Protein AF-A0A7Y3V934-F1 (afdb_monomer)

pLDDT: mean 73.76, std 21.16, range [32.28, 96.88]

Solvent-accessible surface area (backbone atoms only — not comparable to full-atom values): 10116 Å² total; per-residue (Å²): 143,71,77,76,68,59,54,61,59,51,52,53,55,51,52,55,53,53,57,61,56,62,70,74,67,80,84,82,82,81,84,81,81,78,80,76,78,87,74,86,86,81,85,87,76,94,74,77,89,77,74,88,78,75,79,84,74,69,74,49,76,64,54,52,48,52,49,51,54,48,50,57,72,66,53,72,81,65,79,44,47,40,77,70,65,88,67,83,85,77,50,57,73,42,75,45,72,66,47,39,24,34,85,85,68,46,77,57,65,62,90,50,47,44,69,46,63,78,41,68,79,30,22,44,70,44,94,89,42,74,50,28,34,36,32,57,32,90,57,82,31,43,41,35,39,26,32,65,94,43,67,87,36,50,34,75,48,80,79

Radius of gyration: 30.05 Å; Cα contacts (8 Å, |Δi|>4): 176; chains: 1; bounding box: 69×27×84 Å

Organism: Clostridium cochlearium (NCBI:txid1494)

Nearest PDB structures (foldseek):
  7r5j-assembly1_10  TM=7.259E-01  e=4.683E-03  Homo sapiens
  1f02-assembly1_I  TM=6.547E-01  e=9.463E-03  Escherichia coli
  7x30-assembly1_P  TM=7.197E-01  e=7.806E-02  Staphylococcus phage S6
  1cwv-assembly1_A  TM=6.524E-01  e=4.029E-01  Yersinia pseudotuberculosis
  3bpo-assembly1_C  TM=4.427E-01  e=5.312E+00  Homo sapiens

Structure (mmCIF, N/CA/C/O backbone):
data_AF-A0A7Y3V934-F1
#
_entry.id   AF-A0A7Y3V934-F1
#
loop_
_atom_site.group_PDB
_atom_site.id
_atom_site.type_symbol
_atom_site.label_atom_id
_atom_site.label_alt_id
_atom_site.label_comp_id
_atom_site.label_asym_id
_atom_site.label_entity_id
_atom_site.label_seq_id
_atom_site.pdbx_PDB_ins_code
_atom_site.Cartn_x
_atom_site.Cartn_y
_atom_site.Cartn_z
_atom_site.occupancy
_atom_site.B_iso_or_equiv
_atom_site.auth_seq_id
_atom_site.auth_comp_id
_atom_site.auth_asym_id
_atom_site.auth_atom_id
_atom_site.pdbx_PDB_model_num
ATOM 1 N N . MET A 1 1 ? 47.230 18.141 23.929 1.00 48.88 1 MET A N 1
ATOM 2 C CA . MET A 1 1 ? 47.600 16.959 23.110 1.00 48.88 1 MET A CA 1
ATOM 3 C C . MET A 1 1 ? 46.469 16.551 22.138 1.00 48.88 1 MET A C 1
ATOM 5 O O . MET A 1 1 ? 46.168 15.375 22.013 1.00 48.88 1 MET A O 1
ATOM 9 N N . TYR A 1 2 ? 45.840 17.507 21.426 1.00 46.97 2 TYR A N 1
ATOM 10 C CA . TYR A 1 2 ? 44.584 17.269 20.673 1.00 46.97 2 TYR A CA 1
ATOM 11 C C . TYR A 1 2 ? 44.693 17.471 19.144 1.00 46.97 2 TYR A C 1
ATOM 13 O O . TYR A 1 2 ? 43.828 17.032 18.396 1.00 46.97 2 TYR A O 1
ATOM 21 N N . LYS A 1 3 ? 45.789 18.064 18.643 1.00 50.09 3 LYS A N 1
ATOM 22 C CA . LYS A 1 3 ? 45.981 18.310 17.197 1.00 50.09 3 LYS A CA 1
ATOM 23 C C . LYS A 1 3 ? 46.420 17.081 16.385 1.00 50.09 3 LYS A C 1
ATOM 25 O O . LYS A 1 3 ? 46.223 17.063 15.180 1.00 50.09 3 LYS A O 1
ATOM 30 N N . LYS A 1 4 ? 46.977 16.032 17.009 1.00 52.72 4 LYS A N 1
ATOM 31 C CA . LYS A 1 4 ? 47.504 14.851 16.284 1.00 52.72 4 LYS A CA 1
ATOM 32 C C . LYS A 1 4 ? 46.445 13.803 15.898 1.00 52.72 4 LYS A C 1
ATOM 34 O O . LYS A 1 4 ? 46.732 12.957 15.058 1.00 52.72 4 LYS A O 1
ATOM 39 N N . ARG A 1 5 ? 45.241 13.825 16.491 1.00 53.47 5 ARG A N 1
ATOM 40 C CA . ARG A 1 5 ? 44.223 12.769 16.285 1.00 53.47 5 ARG A CA 1
ATOM 41 C C . ARG A 1 5 ? 43.334 13.008 15.054 1.00 53.47 5 ARG A C 1
ATOM 43 O O . ARG A 1 5 ? 42.897 12.044 14.443 1.00 53.47 5 ARG A O 1
ATOM 50 N N . GLN A 1 6 ? 43.153 14.269 14.657 1.00 54.41 6 GLN A N 1
ATOM 51 C CA . GLN A 1 6 ? 42.334 14.687 13.505 1.00 54.41 6 GLN A CA 1
ATOM 52 C C . GLN A 1 6 ? 43.013 14.404 12.148 1.00 54.41 6 GLN A C 1
ATOM 54 O O . GLN A 1 6 ? 42.342 14.078 11.174 1.00 54.41 6 GLN A O 1
ATOM 59 N N . TYR A 1 7 ? 44.351 14.444 12.085 1.00 56.28 7 TYR A N 1
ATOM 60 C CA . TYR A 1 7 ? 45.089 14.197 10.837 1.00 56.28 7 TYR A CA 1
ATOM 61 C C . TYR A 1 7 ? 44.967 12.759 10.326 1.00 56.28 7 TYR A C 1
ATOM 63 O O . TYR A 1 7 ? 44.970 12.550 9.120 1.00 56.28 7 TYR A O 1
ATOM 71 N N . LYS A 1 8 ? 44.832 11.762 11.213 1.00 57.06 8 LYS A N 1
ATOM 72 C CA . LYS A 1 8 ? 44.750 10.352 10.791 1.00 57.06 8 LYS A CA 1
ATOM 73 C C . LYS A 1 8 ? 43.481 10.064 9.987 1.00 57.06 8 LYS A C 1
ATOM 75 O O . LYS A 1 8 ? 43.553 9.371 8.978 1.00 57.06 8 LYS A O 1
ATOM 80 N N . ASN A 1 9 ? 42.355 10.646 10.394 1.00 58.41 9 ASN A N 1
ATOM 81 C CA . ASN A 1 9 ? 41.097 10.489 9.666 1.00 58.41 9 ASN A CA 1
ATOM 82 C C . ASN A 1 9 ? 41.101 11.309 8.371 1.00 58.41 9 ASN A C 1
ATOM 84 O O . ASN A 1 9 ? 40.639 10.817 7.349 1.00 58.41 9 ASN A O 1
ATOM 88 N N . PHE A 1 10 ? 41.696 12.507 8.384 1.00 64.69 10 PHE A N 1
ATOM 89 C CA . PHE A 1 10 ? 41.803 13.338 7.182 1.00 64.69 10 PHE A CA 1
ATOM 90 C C . PHE A 1 10 ? 42.696 12.705 6.104 1.00 64.69 10 PHE A C 1
ATOM 92 O O . PHE A 1 10 ? 42.350 12.720 4.929 1.00 64.69 10 PHE A O 1
ATOM 99 N N . ILE A 1 11 ? 43.809 12.081 6.503 1.00 69.25 11 ILE A N 1
ATOM 100 C CA . ILE A 1 11 ? 44.694 11.339 5.592 1.00 69.25 11 ILE A CA 1
ATOM 101 C C . ILE A 1 11 ? 43.959 10.154 4.962 1.00 69.25 11 ILE A C 1
ATOM 103 O O . ILE A 1 11 ? 44.096 9.927 3.766 1.00 69.25 11 ILE A O 1
ATOM 107 N N . CYS A 1 12 ? 43.150 9.428 5.737 1.00 67.00 12 CYS A N 1
ATOM 108 C CA . CYS A 1 12 ? 42.373 8.303 5.219 1.00 67.00 12 CYS A CA 1
ATOM 109 C C . CYS A 1 12 ? 41.375 8.756 4.140 1.00 67.00 12 CYS A C 1
ATOM 111 O O . CYS A 1 12 ? 41.333 8.186 3.054 1.00 67.00 12 CYS A O 1
ATOM 113 N N . VAL A 1 13 ? 40.641 9.842 4.402 1.00 74.12 13 VAL A N 1
ATOM 114 C CA . VAL A 1 13 ? 39.692 10.417 3.435 1.00 74.12 13 VAL A CA 1
ATOM 115 C C . VAL A 1 13 ? 40.415 10.926 2.180 1.00 74.12 13 VAL A C 1
ATOM 117 O O . VAL A 1 13 ? 39.956 10.674 1.070 1.00 74.12 13 VAL A O 1
ATOM 120 N N . LEU A 1 14 ? 41.579 11.568 2.329 1.00 74.88 14 LEU A N 1
ATOM 121 C CA . LEU A 1 14 ? 42.383 12.053 1.201 1.00 74.88 14 LEU A CA 1
ATOM 122 C C . LEU A 1 14 ? 42.888 10.908 0.300 1.00 74.88 14 LEU A C 1
ATOM 124 O O . LEU A 1 14 ? 42.874 11.040 -0.920 1.00 74.88 14 LEU A O 1
ATOM 128 N N . VAL A 1 15 ? 43.301 9.774 0.880 1.00 72.31 15 VAL A N 1
ATOM 129 C CA . VAL A 1 15 ? 43.767 8.597 0.119 1.00 72.31 15 VAL A CA 1
ATOM 130 C C . VAL A 1 15 ? 42.634 7.975 -0.699 1.00 72.31 15 VAL A C 1
ATOM 132 O O . VAL A 1 15 ? 42.847 7.621 -1.857 1.00 72.31 15 VAL A O 1
ATOM 135 N N . VAL A 1 16 ? 41.423 7.890 -0.139 1.00 72.19 16 VAL A N 1
ATOM 136 C CA . VAL A 1 16 ? 40.249 7.369 -0.862 1.00 72.19 16 VAL A CA 1
ATOM 137 C C . VAL A 1 16 ? 39.883 8.274 -2.044 1.00 72.19 16 VAL A C 1
ATOM 139 O O . VAL A 1 16 ? 39.607 7.778 -3.134 1.00 72.19 16 VAL A O 1
ATOM 142 N N . VAL A 1 17 ? 39.953 9.598 -1.869 1.00 71.69 17 VAL A N 1
ATOM 143 C CA . VAL A 1 17 ? 39.699 10.562 -2.954 1.00 71.69 17 VAL A CA 1
ATOM 144 C C . VAL A 1 17 ? 40.764 10.470 -4.053 1.00 71.69 17 VAL A C 1
A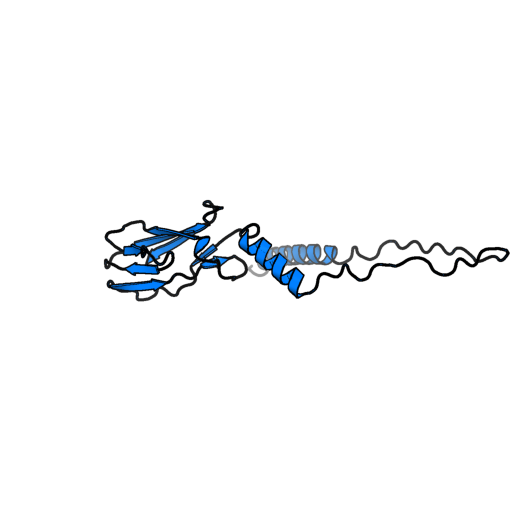TOM 146 O O . VAL A 1 17 ? 40.421 10.484 -5.233 1.00 71.69 17 VAL A O 1
ATOM 149 N N . LEU A 1 18 ? 42.044 10.315 -3.697 1.00 68.06 18 LEU A N 1
ATOM 150 C CA . LEU A 1 18 ? 43.117 10.134 -4.682 1.00 68.06 18 LEU A CA 1
ATOM 151 C C . LEU A 1 18 ? 42.962 8.830 -5.481 1.00 68.06 18 LEU A C 1
ATOM 153 O O . LEU A 1 18 ? 43.176 8.847 -6.690 1.00 68.06 18 LEU A O 1
ATOM 157 N N . MET A 1 19 ? 42.531 7.727 -4.853 1.00 67.06 19 MET A N 1
ATOM 158 C CA . MET A 1 19 ? 42.248 6.480 -5.580 1.00 67.06 19 MET A CA 1
ATOM 159 C C . MET A 1 19 ? 41.112 6.638 -6.600 1.00 67.06 19 MET A C 1
ATOM 161 O O . MET A 1 19 ? 41.216 6.127 -7.713 1.00 67.06 19 MET A O 1
ATOM 165 N N . LEU A 1 20 ? 40.055 7.382 -6.264 1.00 59.81 20 LEU A N 1
ATOM 166 C CA . LEU A 1 20 ? 38.943 7.638 -7.188 1.00 59.81 20 LEU A CA 1
ATOM 167 C C . LEU A 1 20 ? 39.360 8.505 -8.386 1.00 59.81 20 LEU A C 1
ATOM 169 O O . LEU A 1 20 ? 38.866 8.293 -9.490 1.00 59.81 20 LEU A O 1
ATOM 173 N N . LEU A 1 21 ? 40.306 9.433 -8.201 1.00 60.28 21 LEU A N 1
ATOM 174 C CA . LEU A 1 21 ? 40.816 10.278 -9.287 1.00 60.28 21 LEU A CA 1
ATOM 175 C C . LEU A 1 21 ? 41.759 9.526 -10.242 1.00 60.28 21 LEU A C 1
ATOM 177 O O . LEU A 1 21 ? 41.788 9.846 -11.426 1.00 60.28 21 LEU A O 1
ATOM 181 N N . THR A 1 22 ? 42.467 8.484 -9.786 1.00 58.47 22 THR A N 1
ATOM 182 C CA . THR A 1 22 ? 43.313 7.657 -10.677 1.00 58.47 22 THR A CA 1
ATOM 183 C C . THR A 1 22 ? 42.533 6.757 -11.639 1.00 58.47 22 THR A C 1
ATOM 185 O O . THR A 1 22 ? 43.100 6.273 -12.613 1.00 58.47 22 THR A O 1
ATOM 188 N N . ILE A 1 23 ? 41.230 6.554 -11.415 1.00 57.72 23 ILE A N 1
ATOM 189 C CA . ILE A 1 23 ? 40.362 5.792 -12.331 1.00 57.72 23 ILE A CA 1
ATOM 190 C C . ILE A 1 23 ? 39.954 6.654 -13.546 1.00 57.72 23 ILE A C 1
ATOM 192 O O . ILE A 1 23 ? 39.540 6.122 -14.573 1.00 57.72 23 ILE A O 1
ATOM 196 N N . GLY A 1 24 ? 40.131 7.979 -13.471 1.00 52.72 24 GLY A N 1
ATOM 197 C CA . GLY A 1 24 ? 39.789 8.921 -14.540 1.00 52.72 24 GLY A CA 1
ATOM 198 C C . GLY A 1 24 ? 40.835 9.094 -15.647 1.00 52.72 24 GLY A C 1
ATOM 199 O O . GLY A 1 24 ? 40.535 9.777 -16.618 1.00 52.72 24 GLY A O 1
ATOM 200 N N . ASP A 1 25 ? 42.023 8.486 -15.535 1.00 48.69 25 ASP A N 1
ATOM 201 C CA . ASP A 1 25 ? 43.154 8.749 -16.447 1.00 48.69 25 ASP A CA 1
ATOM 202 C C . ASP A 1 25 ? 43.761 7.480 -17.081 1.00 48.69 25 ASP A C 1
ATOM 204 O O . ASP A 1 25 ? 44.927 7.445 -17.468 1.00 48.69 25 ASP A O 1
ATOM 208 N N . VAL A 1 26 ? 42.958 6.422 -17.251 1.00 51.72 26 VAL A N 1
ATOM 209 C CA . VAL A 1 26 ? 43.329 5.243 -18.072 1.00 51.72 26 VAL A CA 1
ATOM 210 C C . VAL A 1 26 ? 42.724 5.316 -19.483 1.00 51.72 26 VAL A C 1
ATOM 212 O O . VAL A 1 26 ? 42.412 4.302 -20.098 1.00 51.72 26 VAL A O 1
ATOM 215 N N . GLY A 1 27 ? 42.529 6.535 -19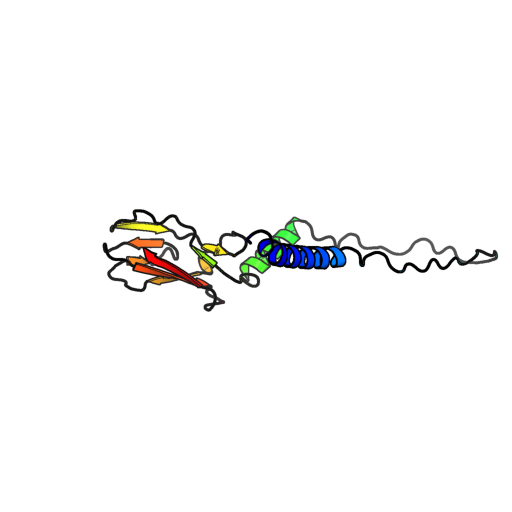.995 1.00 46.38 27 GLY A N 1
ATOM 216 C CA . GLY A 1 27 ? 42.025 6.800 -21.346 1.00 46.38 27 GLY A CA 1
ATOM 217 C C . GLY A 1 27 ? 43.097 7.153 -22.382 1.00 46.38 27 GLY A C 1
ATOM 218 O O . GLY A 1 27 ? 42.749 7.402 -23.533 1.00 46.38 27 GLY A O 1
ATOM 219 N N . ILE A 1 28 ? 44.385 7.214 -22.013 1.00 51.69 28 ILE A N 1
ATOM 220 C CA . ILE A 1 28 ? 45.461 7.642 -22.926 1.00 51.69 28 ILE A CA 1
ATOM 221 C C . ILE A 1 28 ? 46.720 6.777 -22.745 1.00 51.69 28 ILE A C 1
ATOM 223 O O . ILE A 1 28 ? 47.727 7.221 -22.213 1.00 51.69 28 ILE A O 1
ATOM 227 N N . LEU A 1 29 ? 46.664 5.524 -23.186 1.00 45.34 29 LEU A N 1
ATOM 228 C CA . LEU A 1 29 ? 47.808 4.655 -23.512 1.00 45.34 29 LEU A CA 1
ATOM 229 C C . LEU A 1 29 ? 47.165 3.455 -24.236 1.00 45.34 29 LEU A C 1
ATOM 231 O O . LEU A 1 29 ? 46.317 2.803 -23.650 1.00 45.34 29 LEU A O 1
ATOM 235 N N . GLU A 1 30 ? 47.360 3.113 -25.502 1.00 43.84 30 GLU A N 1
ATOM 236 C CA . GLU A 1 30 ? 48.411 3.344 -26.477 1.00 43.84 30 GLU A CA 1
ATOM 237 C C . GLU A 1 30 ? 47.735 3.510 -27.853 1.00 43.84 30 GLU A C 1
ATOM 239 O O . GLU A 1 30 ? 47.080 2.592 -28.343 1.00 43.84 30 GLU A O 1
ATOM 244 N N . MET A 1 31 ? 47.919 4.640 -28.536 1.00 44.62 31 MET A N 1
ATOM 245 C CA . MET A 1 31 ? 47.874 4.628 -30.000 1.00 44.62 31 MET A CA 1
ATOM 246 C C . MET A 1 31 ? 49.319 4.596 -30.465 1.00 44.62 31 MET A C 1
ATOM 248 O O . MET A 1 31 ? 49.974 5.632 -30.577 1.00 44.62 31 MET A O 1
ATOM 252 N N . GLY A 1 32 ? 49.829 3.383 -30.685 1.00 44.31 32 GLY A N 1
ATOM 253 C CA . GLY A 1 32 ? 51.054 3.178 -31.439 1.00 44.31 32 GLY A CA 1
ATOM 254 C C . GLY A 1 32 ? 50.895 3.858 -32.793 1.00 44.31 32 GLY A C 1
ATOM 255 O O . GLY A 1 32 ? 50.172 3.383 -33.666 1.00 44.31 32 GLY A O 1
ATOM 256 N N . THR A 1 33 ? 51.536 5.009 -32.954 1.00 45.78 33 THR A N 1
ATOM 257 C CA . THR A 1 33 ? 51.646 5.707 -34.227 1.00 45.78 33 THR A CA 1
ATOM 258 C C . THR A 1 33 ? 52.534 4.874 -35.140 1.00 45.78 33 THR A C 1
ATOM 260 O O . THR A 1 33 ? 53.757 5.006 -35.163 1.00 45.78 33 THR A O 1
ATOM 263 N N . VAL A 1 34 ? 51.919 3.976 -35.910 1.00 41.62 34 VAL A N 1
ATOM 264 C CA . VAL A 1 34 ? 52.613 3.278 -36.990 1.00 41.62 34 VAL A CA 1
ATOM 265 C C . VAL A 1 34 ? 52.728 4.255 -38.159 1.00 41.62 34 VAL A C 1
ATOM 267 O O . VAL A 1 34 ? 51.841 4.369 -39.002 1.00 41.62 34 VAL A O 1
ATOM 270 N N . PHE A 1 35 ? 53.826 5.009 -38.190 1.00 49.16 35 PHE A N 1
ATOM 271 C CA . PHE A 1 35 ? 54.239 5.771 -39.364 1.00 49.16 35 PHE A CA 1
ATOM 272 C C . PHE A 1 35 ? 54.637 4.795 -40.479 1.00 49.16 35 PHE A C 1
ATOM 274 O O . PHE A 1 35 ? 55.806 4.442 -40.638 1.00 49.16 35 PHE A O 1
ATOM 281 N N . ALA A 1 36 ? 53.666 4.360 -41.281 1.00 39.44 36 ALA A N 1
ATOM 282 C CA . ALA A 1 36 ? 53.952 3.737 -42.564 1.00 39.44 36 ALA A CA 1
ATOM 283 C C . ALA A 1 36 ? 54.304 4.839 -43.573 1.00 39.44 36 ALA A C 1
ATOM 285 O O . ALA A 1 36 ? 53.451 5.512 -44.149 1.00 39.44 36 ALA A O 1
ATOM 286 N N . LYS A 1 37 ? 55.613 5.040 -43.736 1.00 36.78 37 LYS A N 1
ATOM 287 C CA . LYS A 1 37 ? 56.262 5.820 -44.791 1.00 36.78 37 LYS A CA 1
ATOM 288 C C . LYS A 1 37 ? 55.634 5.495 -46.152 1.00 36.78 37 LYS A C 1
ATOM 290 O O . LYS A 1 37 ? 55.757 4.374 -46.639 1.00 36.78 37 LYS A O 1
ATOM 295 N N . THR A 1 38 ? 54.982 6.478 -46.768 1.00 45.66 38 THR A N 1
ATOM 296 C CA . THR A 1 38 ? 54.416 6.345 -48.111 1.00 45.66 38 THR A CA 1
ATOM 297 C C . THR A 1 38 ? 55.549 6.237 -49.134 1.00 45.66 38 THR A C 1
ATOM 299 O O . THR A 1 38 ? 56.392 7.124 -49.260 1.00 45.66 38 THR A O 1
ATOM 302 N N . ASN A 1 39 ? 55.592 5.128 -49.870 1.00 34.94 39 ASN A N 1
ATOM 303 C CA . ASN A 1 39 ? 56.406 4.990 -51.072 1.00 34.94 39 ASN A CA 1
ATOM 304 C C . ASN A 1 39 ? 55.536 4.402 -52.190 1.00 34.94 39 ASN A C 1
ATOM 306 O O . ASN A 1 39 ? 55.257 3.213 -52.220 1.00 34.94 39 ASN A O 1
ATOM 310 N N . LYS A 1 40 ? 55.073 5.330 -53.033 1.00 40.47 40 LYS A N 1
ATOM 311 C CA . LYS A 1 40 ? 54.722 5.272 -54.462 1.00 40.47 40 LYS A CA 1
ATOM 312 C C . LYS A 1 40 ? 54.604 3.914 -55.194 1.00 40.47 40 LYS A C 1
ATOM 314 O O . LYS A 1 40 ? 55.545 3.126 -55.163 1.00 40.47 40 LYS A O 1
ATOM 319 N N . LYS A 1 41 ? 53.599 3.915 -56.099 1.00 32.28 41 LYS A N 1
ATOM 320 C CA . LYS A 1 41 ? 53.365 3.114 -57.333 1.00 32.28 41 LYS A CA 1
ATOM 321 C C . LYS A 1 41 ? 52.710 1.749 -57.134 1.00 32.28 41 LYS A C 1
ATOM 323 O O . LYS A 1 41 ? 53.134 1.009 -56.265 1.00 32.28 41 LYS A O 1
ATOM 328 N N . ASP A 1 42 ? 51.757 1.309 -57.942 1.00 36.06 42 ASP A N 1
ATOM 329 C CA . ASP A 1 42 ? 50.937 1.889 -59.016 1.00 36.06 42 ASP A CA 1
ATOM 330 C C . ASP A 1 42 ? 49.750 0.919 -59.193 1.00 36.06 42 ASP A C 1
ATOM 332 O O . ASP A 1 42 ? 49.844 -0.238 -58.780 1.00 36.06 42 ASP A O 1
ATOM 336 N N . ASP A 1 43 ? 48.703 1.400 -59.852 1.00 39.09 43 ASP A N 1
ATOM 337 C CA . ASP A 1 43 ? 47.654 0.641 -60.542 1.00 39.09 43 ASP A CA 1
ATOM 338 C C . ASP A 1 43 ? 46.496 -0.042 -59.775 1.00 39.09 43 ASP A C 1
ATOM 340 O O . ASP A 1 43 ? 46.621 -1.096 -59.153 1.00 39.09 43 ASP A O 1
ATOM 344 N N . THR A 1 44 ? 45.296 0.462 -60.123 1.00 37.34 44 THR A N 1
ATOM 345 C CA . THR A 1 44 ? 43.954 -0.176 -60.116 1.00 37.34 44 THR A CA 1
ATOM 346 C C . THR A 1 44 ? 43.305 -0.353 -58.728 1.00 37.34 44 THR A C 1
ATOM 348 O O . THR A 1 44 ? 43.903 -0.911 -57.824 1.00 37.34 44 THR A O 1
ATOM 351 N N . ILE A 1 45 ? 42.067 0.062 -58.420 1.00 34.00 45 ILE A N 1
ATOM 352 C CA . ILE A 1 45 ? 40.792 0.137 -59.155 1.00 34.00 45 ILE A CA 1
ATOM 353 C C . ILE A 1 45 ? 39.954 1.262 -58.498 1.00 34.00 45 ILE A C 1
ATOM 355 O O . ILE A 1 45 ? 39.801 1.258 -57.276 1.00 34.00 45 ILE A O 1
ATOM 359 N N . GLU A 1 46 ? 39.371 2.193 -59.265 1.00 42.34 46 GLU A N 1
ATOM 360 C CA . GLU A 1 46 ? 38.294 3.063 -58.757 1.00 42.34 46 GLU A CA 1
ATOM 361 C C . GLU A 1 46 ? 37.043 2.210 -58.499 1.00 42.34 46 GLU A C 1
ATOM 363 O O . GLU A 1 46 ? 36.273 1.902 -59.408 1.00 42.34 46 GLU A O 1
ATOM 368 N N . VAL A 1 47 ? 36.845 1.803 -57.244 1.00 35.56 47 VAL A N 1
ATOM 369 C CA . VAL A 1 47 ? 35.548 1.320 -56.768 1.00 35.56 47 VAL A CA 1
ATOM 370 C C . VAL A 1 47 ? 34.764 2.545 -56.328 1.00 35.56 47 VAL A C 1
ATOM 372 O O . VAL A 1 47 ? 34.976 3.098 -55.251 1.00 35.56 47 VAL A O 1
A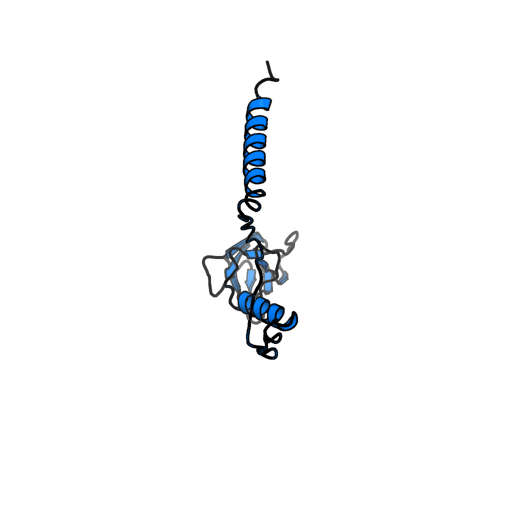TOM 375 N N . ASN A 1 48 ? 33.890 2.981 -57.229 1.00 40.75 48 ASN A N 1
ATOM 376 C CA . ASN A 1 48 ? 32.831 3.942 -56.975 1.00 40.75 48 ASN A CA 1
ATOM 377 C C . ASN A 1 48 ? 32.112 3.552 -55.672 1.00 40.75 48 ASN A C 1
ATOM 379 O O . ASN A 1 48 ? 31.713 2.399 -55.517 1.00 40.75 48 ASN A O 1
ATOM 383 N N . SER A 1 49 ? 32.021 4.492 -54.734 1.00 40.28 49 SER A N 1
ATOM 384 C CA . SER A 1 49 ? 31.577 4.303 -53.353 1.00 40.28 49 SER A CA 1
ATOM 385 C C . SER A 1 49 ? 30.271 3.505 -53.213 1.00 40.28 49 SER A C 1
ATOM 387 O O . SER A 1 49 ? 29.182 4.068 -53.165 1.00 40.28 49 SER A O 1
ATOM 389 N N . GLU A 1 50 ? 30.377 2.191 -53.045 1.00 42.59 50 GLU A N 1
ATOM 390 C CA . GLU A 1 50 ? 29.466 1.425 -52.197 1.00 42.59 50 GLU A CA 1
ATOM 391 C C . GLU A 1 50 ? 30.085 1.452 -50.788 1.00 42.59 50 GLU A C 1
ATOM 393 O O . GLU A 1 50 ? 31.276 1.221 -50.620 1.00 42.59 50 GLU A O 1
ATOM 398 N N . LYS A 1 51 ? 29.365 1.721 -49.701 1.00 37.97 51 LYS A N 1
ATOM 399 C CA . LYS A 1 51 ? 28.169 0.986 -49.313 1.00 37.97 51 LYS A CA 1
ATOM 400 C C . LYS A 1 51 ? 27.517 1.709 -48.132 1.00 37.97 51 LYS A C 1
ATOM 402 O O . LYS A 1 51 ? 28.154 1.903 -47.102 1.00 37.97 51 LYS A O 1
ATOM 407 N N . ASN A 1 52 ? 26.253 2.082 -48.318 1.00 42.72 52 ASN A N 1
ATOM 408 C CA . ASN A 1 52 ? 25.256 2.458 -47.313 1.00 42.72 52 ASN A CA 1
ATOM 409 C C . ASN A 1 52 ? 25.622 2.094 -45.858 1.00 42.72 52 ASN A C 1
ATOM 411 O O . ASN A 1 52 ? 25.360 0.976 -45.409 1.00 42.72 52 ASN A O 1
ATOM 415 N N . LEU A 1 53 ? 26.137 3.061 -45.097 1.00 39.97 53 LEU A N 1
ATOM 416 C CA . LEU A 1 53 ? 25.919 3.074 -43.655 1.00 39.97 53 LEU A CA 1
ATOM 417 C C . LEU A 1 53 ? 24.491 3.578 -43.453 1.00 39.97 53 LEU A C 1
ATOM 419 O O . LEU A 1 53 ? 24.189 4.748 -43.646 1.00 39.97 53 LEU A O 1
ATOM 423 N N . ASN A 1 54 ? 23.598 2.636 -43.175 1.00 46.91 54 ASN A N 1
ATOM 424 C CA . ASN A 1 54 ? 22.207 2.877 -42.837 1.00 46.91 54 ASN A CA 1
ATOM 425 C C . ASN A 1 54 ? 22.118 3.770 -41.581 1.00 46.91 54 ASN A C 1
ATOM 427 O O . ASN A 1 54 ? 22.203 3.272 -40.460 1.00 46.91 54 ASN A O 1
ATOM 431 N N . GLU A 1 55 ? 21.916 5.073 -41.776 1.00 46.00 55 GLU A N 1
ATOM 432 C CA . GLU A 1 55 ? 21.648 6.066 -40.724 1.00 46.00 55 GLU A CA 1
ATOM 433 C C . GLU A 1 55 ? 20.268 5.887 -40.046 1.00 46.00 55 GLU A C 1
ATOM 435 O O . GLU A 1 55 ? 19.913 6.649 -39.152 1.00 46.00 55 GLU A O 1
ATOM 440 N N . ASN A 1 56 ? 19.488 4.854 -40.395 1.00 48.72 56 ASN A N 1
ATOM 441 C CA . ASN A 1 56 ? 18.117 4.656 -39.900 1.00 48.72 56 ASN A CA 1
ATOM 442 C C . ASN A 1 56 ? 18.014 3.829 -38.603 1.00 48.72 56 ASN A C 1
ATOM 444 O O . ASN A 1 56 ? 16.929 3.363 -38.272 1.00 48.72 56 ASN A O 1
ATOM 448 N N . ASN A 1 57 ? 19.112 3.619 -37.871 1.00 51.41 57 ASN A N 1
ATOM 449 C CA . ASN A 1 57 ? 19.108 2.894 -36.587 1.00 51.41 57 ASN A CA 1
ATOM 450 C C . ASN A 1 57 ? 19.353 3.802 -35.371 1.00 51.41 57 ASN A C 1
ATOM 452 O O . ASN A 1 57 ? 19.692 3.325 -34.287 1.00 51.41 57 ASN A O 1
ATOM 456 N N . ILE A 1 58 ? 19.186 5.114 -35.529 1.00 57.31 58 ILE A N 1
ATOM 457 C CA . ILE A 1 58 ? 19.119 6.024 -34.388 1.00 57.31 58 ILE A CA 1
ATOM 458 C C . ILE A 1 58 ? 17.673 5.988 -33.900 1.00 57.31 58 ILE A C 1
ATOM 460 O O . ILE A 1 58 ? 16.809 6.636 -34.488 1.00 57.31 58 ILE A O 1
ATOM 464 N N . LEU A 1 59 ? 17.415 5.198 -32.852 1.00 58.09 59 LEU A N 1
ATOM 465 C CA . LEU A 1 59 ? 16.140 5.230 -32.135 1.00 58.09 59 LEU A CA 1
ATOM 466 C C . LEU A 1 59 ? 15.787 6.691 -31.846 1.00 58.09 59 LEU A C 1
ATOM 468 O O . LEU A 1 59 ? 16.576 7.433 -31.253 1.00 58.09 59 LEU A O 1
ATOM 472 N N . SER A 1 60 ? 14.601 7.106 -32.275 1.00 66.38 60 SER A N 1
ATOM 473 C CA . SER A 1 60 ? 14.077 8.425 -31.961 1.00 66.38 60 SER A CA 1
ATOM 474 C C . SER A 1 60 ? 14.040 8.600 -30.443 1.00 66.38 60 SER A C 1
ATOM 476 O O . SER A 1 60 ? 13.752 7.660 -29.701 1.00 66.38 60 SER A O 1
ATOM 478 N N . LEU A 1 61 ? 14.258 9.822 -29.950 1.00 67.75 61 LEU A N 1
ATOM 479 C CA . LEU A 1 61 ? 14.113 10.146 -28.522 1.00 67.75 61 LEU A CA 1
ATOM 480 C C . LEU A 1 61 ? 12.764 9.684 -27.948 1.00 67.75 61 LEU A C 1
ATOM 482 O O . LEU A 1 61 ? 12.666 9.373 -26.762 1.00 67.75 61 LEU A O 1
ATOM 486 N N . LYS A 1 62 ? 11.729 9.623 -28.793 1.00 65.69 62 LYS A N 1
ATOM 487 C CA . LYS A 1 62 ? 10.418 9.090 -28.430 1.00 65.69 62 LYS A CA 1
ATOM 488 C C . LYS A 1 62 ? 10.447 7.574 -28.215 1.00 65.69 62 LYS A C 1
ATOM 490 O O . LYS A 1 62 ? 9.912 7.107 -27.223 1.00 65.69 62 LYS A O 1
ATOM 495 N N . GLU A 1 63 ? 11.125 6.829 -29.081 1.00 68.06 63 GLU A N 1
ATOM 496 C CA . GLU A 1 63 ? 11.261 5.372 -28.969 1.00 68.06 63 GLU A CA 1
ATOM 497 C C . GLU A 1 63 ? 12.140 4.982 -27.776 1.00 68.06 63 GLU A C 1
ATOM 499 O O . GLU A 1 63 ? 11.818 4.042 -27.059 1.00 68.06 63 GLU A O 1
ATOM 504 N N . ILE A 1 64 ? 13.200 5.749 -27.492 1.00 71.19 64 ILE A N 1
ATOM 505 C CA . ILE A 1 64 ? 14.004 5.578 -26.270 1.00 71.19 64 ILE A CA 1
ATOM 506 C C . ILE A 1 64 ? 13.139 5.820 -25.028 1.00 71.19 64 ILE A C 1
ATOM 508 O O . ILE A 1 64 ? 13.196 5.041 -24.079 1.00 71.19 64 ILE A O 1
ATOM 512 N N . ARG A 1 65 ? 12.307 6.870 -25.034 1.00 67.44 65 ARG A N 1
ATOM 513 C CA . ARG A 1 65 ? 11.374 7.153 -23.937 1.00 67.44 65 ARG A CA 1
ATOM 514 C C . ARG A 1 65 ? 10.354 6.032 -23.758 1.00 67.44 65 ARG A C 1
ATOM 516 O O . ARG A 1 65 ? 10.109 5.628 -22.629 1.00 67.44 65 ARG A O 1
ATOM 523 N N . ASP A 1 66 ? 9.805 5.504 -24.844 1.00 69.06 66 ASP A N 1
ATOM 524 C CA . ASP A 1 66 ? 8.843 4.403 -24.791 1.00 69.06 66 ASP A CA 1
ATOM 525 C C . ASP A 1 66 ? 9.497 3.103 -24.287 1.00 69.06 66 ASP A C 1
ATOM 527 O O . ASP A 1 66 ? 8.887 2.380 -23.503 1.00 69.06 66 ASP A O 1
ATOM 531 N N . ILE A 1 67 ? 10.760 2.834 -24.643 1.00 70.12 67 ILE A N 1
ATOM 532 C CA . ILE A 1 67 ? 11.537 1.705 -24.102 1.00 70.12 67 ILE A CA 1
ATOM 533 C C . ILE A 1 67 ? 11.824 1.894 -22.607 1.00 70.12 67 ILE A C 1
ATOM 535 O O . ILE A 1 67 ? 11.653 0.948 -21.842 1.00 70.12 67 ILE A O 1
ATOM 539 N N . ILE A 1 68 ? 12.216 3.096 -22.172 1.00 63.84 68 ILE A N 1
ATOM 540 C CA . ILE A 1 68 ? 12.431 3.407 -20.749 1.00 63.84 68 ILE A CA 1
ATOM 541 C C . ILE A 1 68 ? 11.129 3.207 -19.969 1.00 63.84 68 ILE A C 1
ATOM 543 O O . ILE A 1 68 ? 11.122 2.465 -18.991 1.00 63.84 68 ILE A O 1
ATOM 547 N N . ASN A 1 69 ? 10.020 3.768 -20.453 1.00 61.25 69 ASN A N 1
ATOM 548 C CA . ASN A 1 69 ? 8.702 3.600 -19.843 1.00 61.25 69 ASN A CA 1
ATOM 549 C C . ASN A 1 69 ? 8.287 2.124 -19.791 1.00 61.25 69 ASN A C 1
ATOM 551 O O . ASN A 1 69 ? 7.691 1.685 -18.811 1.00 61.25 69 ASN A O 1
ATOM 555 N N . LYS A 1 70 ? 8.627 1.334 -20.817 1.00 63.16 70 LYS A N 1
ATOM 556 C CA . LYS A 1 70 ? 8.343 -0.103 -20.854 1.00 63.16 70 LYS A CA 1
ATOM 557 C C . LYS A 1 70 ? 9.184 -0.887 -19.839 1.00 63.16 70 LYS A C 1
ATOM 559 O O . LYS A 1 70 ? 8.623 -1.663 -19.073 1.00 63.16 70 LYS A O 1
ATOM 564 N N . ILE A 1 71 ? 10.490 -0.634 -19.757 1.00 61.75 71 ILE A N 1
ATOM 565 C CA . ILE A 1 71 ? 11.388 -1.254 -18.761 1.00 61.75 71 ILE A CA 1
ATOM 566 C C . ILE A 1 71 ? 10.966 -0.881 -17.329 1.00 61.75 71 ILE A C 1
ATOM 568 O O . ILE A 1 71 ? 11.043 -1.705 -16.417 1.00 61.75 71 ILE A O 1
ATOM 572 N N . GLN A 1 72 ? 10.487 0.348 -17.134 1.00 52.88 72 GLN A N 1
ATOM 573 C CA . GLN A 1 72 ? 9.942 0.823 -15.862 1.00 52.88 72 GLN A CA 1
ATOM 574 C C . GLN A 1 72 ? 8.584 0.190 -15.542 1.00 52.88 72 GLN A C 1
ATOM 576 O O . GLN A 1 72 ? 8.356 -0.201 -14.401 1.00 52.88 72 GLN A O 1
ATOM 581 N N . SER A 1 73 ? 7.714 0.005 -16.543 1.00 54.66 73 SER A N 1
ATOM 582 C CA . SER A 1 73 ? 6.438 -0.703 -16.370 1.00 54.66 73 SER A CA 1
ATOM 583 C C . SER A 1 73 ? 6.627 -2.174 -15.991 1.00 54.66 73 SER A C 1
ATOM 585 O O . SER A 1 73 ? 5.835 -2.709 -15.224 1.00 54.66 73 SER A O 1
ATOM 587 N N . GLU A 1 74 ? 7.715 -2.799 -16.454 1.00 55.88 74 GLU A N 1
ATOM 588 C CA . GLU A 1 74 ? 8.097 -4.172 -16.101 1.00 55.88 74 GLU A CA 1
ATOM 589 C C . GLU A 1 74 ? 8.791 -4.267 -14.724 1.00 55.88 74 GLU A C 1
ATOM 591 O O . GLU A 1 74 ? 9.205 -5.350 -14.308 1.00 55.88 74 GLU A O 1
ATOM 596 N N . ASN A 1 75 ? 8.912 -3.153 -13.986 1.00 59.66 75 ASN A N 1
ATOM 597 C CA . ASN A 1 75 ? 9.410 -3.110 -12.607 1.00 59.66 75 ASN A CA 1
ATOM 598 C C . ASN A 1 75 ? 10.851 -3.655 -12.446 1.00 59.66 75 ASN A C 1
ATOM 600 O O . ASN A 1 75 ? 11.288 -4.009 -11.347 1.00 59.66 75 ASN A O 1
ATOM 604 N N . ILE A 1 76 ? 11.611 -3.762 -13.548 1.00 61.41 76 ILE A N 1
ATOM 605 C CA . ILE A 1 76 ? 12.864 -4.532 -13.586 1.00 61.41 76 ILE A CA 1
ATOM 606 C C . ILE A 1 76 ? 13.986 -3.821 -12.819 1.00 61.41 76 ILE A C 1
ATOM 608 O O . ILE A 1 76 ? 14.813 -4.491 -12.192 1.00 61.41 76 ILE A O 1
ATOM 612 N N . GLY A 1 77 ? 13.975 -2.486 -12.819 1.00 67.44 77 GLY A N 1
ATOM 613 C CA . GLY A 1 77 ? 15.010 -1.639 -12.224 1.00 67.44 77 GLY A CA 1
ATOM 614 C C . GLY A 1 77 ? 14.747 -1.151 -10.800 1.00 67.44 77 GLY A C 1
ATOM 615 O O . GLY A 1 77 ? 15.655 -0.567 -10.228 1.00 67.44 77 GLY A O 1
ATOM 616 N N . ILE A 1 78 ? 13.560 -1.385 -10.227 1.00 79.12 78 ILE A N 1
ATOM 617 C CA . ILE A 1 78 ? 13.236 -0.890 -8.882 1.00 79.12 78 ILE A CA 1
ATOM 618 C C . ILE A 1 78 ? 13.881 -1.802 -7.838 1.00 79.12 78 ILE A C 1
ATOM 620 O O . ILE A 1 78 ? 13.657 -3.020 -7.848 1.00 79.12 78 ILE A O 1
ATOM 624 N N . SER A 1 79 ? 14.688 -1.215 -6.955 1.00 85.88 79 SER A N 1
ATOM 625 C CA . SER A 1 79 ? 15.359 -1.893 -5.840 1.00 85.88 79 SER A CA 1
ATOM 626 C C . SER A 1 79 ? 14.767 -1.527 -4.476 1.00 85.88 79 SER A C 1
ATOM 628 O O . SER A 1 79 ? 14.852 -2.325 -3.540 1.00 85.88 79 SER A O 1
ATOM 630 N N . SER A 1 80 ? 14.118 -0.366 -4.365 1.00 91.12 80 SER A N 1
ATOM 631 C CA . SER A 1 80 ? 13.452 0.106 -3.153 1.00 91.12 80 SER A CA 1
ATOM 632 C C . SER A 1 80 ? 12.229 0.958 -3.479 1.00 91.12 80 SER A C 1
ATOM 634 O O . SER A 1 80 ? 12.118 1.520 -4.562 1.00 91.12 80 SER A O 1
ATOM 636 N N . ILE A 1 81 ? 11.307 1.062 -2.527 1.00 94.19 81 ILE A N 1
ATOM 637 C CA . ILE A 1 81 ? 10.134 1.930 -2.640 1.00 94.19 81 ILE A CA 1
ATOM 638 C C . ILE A 1 81 ? 9.971 2.735 -1.355 1.00 94.19 81 ILE A C 1
ATOM 640 O O . ILE A 1 81 ? 10.465 2.317 -0.306 1.00 94.19 81 ILE A O 1
ATOM 644 N N . ARG A 1 82 ? 9.287 3.877 -1.431 1.00 95.62 82 ARG A N 1
ATOM 645 C CA . ARG A 1 82 ? 8.969 4.714 -0.272 1.00 95.62 82 ARG A CA 1
ATOM 646 C C . ARG A 1 82 ? 7.611 5.389 -0.405 1.00 95.62 82 ARG A C 1
ATOM 648 O O . ARG A 1 82 ? 7.320 5.958 -1.454 1.00 95.62 82 ARG A O 1
ATOM 655 N N . ILE A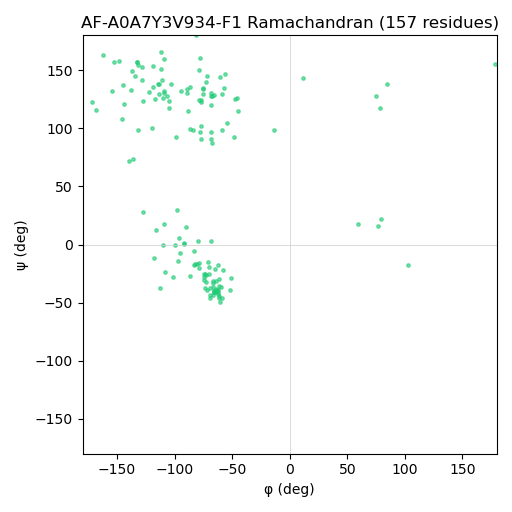 1 83 ? 6.834 5.406 0.674 1.00 95.44 83 ILE A N 1
ATOM 656 C CA . ILE A 1 83 ? 5.641 6.253 0.809 1.00 95.44 83 ILE A CA 1
ATOM 657 C C . ILE A 1 83 ? 6.080 7.691 1.117 1.00 95.44 83 ILE A C 1
ATOM 659 O O . ILE A 1 83 ? 6.813 7.925 2.078 1.00 95.44 83 ILE A O 1
ATOM 663 N N . VAL A 1 84 ? 5.646 8.663 0.311 1.00 95.50 84 VAL A N 1
ATOM 664 C CA . VAL A 1 84 ? 6.125 10.062 0.401 1.00 95.50 84 VAL A CA 1
ATOM 665 C C . VAL A 1 84 ? 5.094 11.059 0.929 1.00 95.50 84 VAL A C 1
ATOM 667 O O . VAL A 1 84 ? 5.397 12.244 1.062 1.00 95.50 84 VAL A O 1
ATOM 670 N N . ASN A 1 85 ? 3.884 10.604 1.248 1.00 93.94 85 ASN A N 1
ATOM 671 C CA . ASN A 1 85 ? 2.840 11.462 1.801 1.00 93.94 85 ASN A CA 1
ATOM 672 C C . ASN A 1 85 ? 3.266 12.098 3.129 1.00 93.94 85 ASN A C 1
ATOM 674 O O . ASN A 1 85 ? 3.899 11.454 3.965 1.00 93.94 85 ASN A O 1
ATOM 678 N N . ASN A 1 86 ? 2.837 13.342 3.353 1.00 91.94 86 ASN A N 1
ATOM 679 C CA . ASN A 1 86 ? 2.857 13.922 4.689 1.00 91.94 86 ASN A CA 1
ATOM 680 C C . ASN A 1 86 ? 1.678 13.362 5.495 1.00 91.94 86 ASN A C 1
ATOM 682 O O . ASN A 1 86 ? 0.533 13.489 5.069 1.00 91.94 86 ASN A O 1
ATOM 686 N N . LEU A 1 87 ? 1.976 12.745 6.636 1.00 89.44 87 LEU A N 1
ATOM 687 C CA . LEU A 1 87 ? 1.008 12.039 7.479 1.00 89.44 87 LEU A CA 1
ATOM 688 C C . LEU A 1 87 ? 0.855 12.692 8.861 1.00 89.44 87 LEU A C 1
ATOM 690 O O . LEU A 1 87 ? 0.284 12.105 9.777 1.00 89.44 87 LEU A O 1
ATOM 694 N N . GLU A 1 88 ? 1.381 13.906 9.031 1.00 88.62 88 GLU A N 1
ATOM 695 C CA . GLU A 1 88 ? 1.223 14.667 10.266 1.00 88.62 88 GLU A CA 1
ATOM 696 C C . GLU A 1 88 ? -0.230 15.117 10.461 1.00 88.62 88 GLU A C 1
ATOM 698 O O . GLU A 1 88 ? -0.813 15.767 9.594 1.00 88.62 88 GLU A O 1
ATOM 703 N N . GLY A 1 89 ? -0.790 14.815 11.636 1.00 87.56 89 GLY A N 1
ATOM 704 C CA . GLY A 1 89 ? -2.103 15.314 12.051 1.00 87.56 89 GLY A CA 1
ATOM 705 C C . GLY A 1 89 ? -3.304 14.584 11.450 1.00 87.56 89 GLY A C 1
ATOM 706 O O . GLY A 1 89 ? -4.380 15.166 11.416 1.00 87.56 89 GLY A O 1
ATOM 707 N N . ILE A 1 90 ? -3.136 13.344 10.984 1.00 91.44 90 ILE A N 1
ATOM 708 C CA . ILE A 1 90 ? -4.252 12.516 10.508 1.00 91.44 90 ILE A CA 1
ATOM 709 C C . ILE A 1 90 ? -5.170 12.139 11.673 1.00 91.44 90 ILE A C 1
ATOM 711 O O . ILE A 1 90 ? -4.721 11.570 12.672 1.00 91.44 90 ILE A O 1
ATOM 715 N N . GLU A 1 91 ? -6.464 12.398 11.512 1.00 92.50 91 GLU A N 1
ATOM 716 C CA . GLU A 1 91 ? -7.507 12.087 12.483 1.00 92.50 91 GLU A CA 1
ATOM 717 C C . GLU A 1 91 ? -8.414 10.932 12.010 1.00 92.50 91 GLU A C 1
ATOM 719 O O . GLU A 1 91 ? -8.480 10.598 10.823 1.00 92.50 91 GLU A O 1
ATOM 724 N N . PRO A 1 92 ? -9.138 10.267 12.931 1.00 94.12 92 PRO A N 1
ATOM 725 C CA . PRO A 1 92 ? -10.154 9.288 12.557 1.00 94.12 92 PRO A CA 1
ATOM 726 C C . PRO A 1 92 ? -11.240 9.915 11.674 1.00 94.12 92 PRO A C 1
ATOM 728 O O . PRO A 1 92 ? -11.842 10.923 12.033 1.00 94.12 92 PRO A O 1
ATOM 731 N N . GLY A 1 93 ? -11.534 9.276 10.545 1.00 92.44 93 GLY A N 1
ATOM 732 C CA . GLY A 1 93 ? -12.436 9.777 9.509 1.00 92.44 93 GLY A CA 1
ATOM 733 C C . GLY A 1 93 ? -11.709 10.340 8.289 1.00 92.44 93 GLY A C 1
ATOM 734 O O . GLY A 1 93 ? -12.323 10.420 7.225 1.00 92.44 93 GLY A O 1
ATOM 735 N N . ASP A 1 94 ? -10.416 10.654 8.406 1.00 94.12 94 ASP A N 1
ATOM 736 C CA . ASP A 1 94 ? -9.632 11.165 7.287 1.00 94.12 94 ASP A CA 1
ATOM 737 C C . ASP A 1 94 ? -9.347 10.086 6.241 1.00 94.12 94 ASP A C 1
ATOM 739 O O . ASP A 1 94 ? -9.113 8.907 6.543 1.00 94.12 94 ASP A O 1
ATOM 743 N N . GLU A 1 95 ? -9.326 10.527 4.985 1.00 95.00 95 GLU A N 1
ATOM 744 C CA . GLU A 1 95 ? -8.963 9.717 3.832 1.00 95.00 95 GLU A CA 1
ATOM 745 C C . GLU A 1 95 ? -7.611 10.167 3.273 1.00 95.00 95 GLU A C 1
ATOM 747 O O . GLU A 1 95 ? -7.395 11.346 2.994 1.00 95.00 95 GLU A O 1
ATOM 752 N N . ILE A 1 96 ? -6.709 9.213 3.054 1.00 94.44 96 ILE A N 1
ATOM 753 C CA . ILE A 1 96 ? -5.382 9.434 2.478 1.00 94.44 96 ILE A CA 1
ATOM 754 C C . ILE A 1 96 ? -5.266 8.642 1.182 1.00 94.44 96 ILE A C 1
ATOM 756 O O . ILE A 1 96 ? -5.632 7.472 1.132 1.00 94.44 96 ILE A O 1
ATOM 760 N N . GLN A 1 97 ? -4.722 9.258 0.135 1.00 95.62 97 GLN A N 1
ATOM 761 C CA . GLN A 1 97 ? -4.278 8.545 -1.063 1.00 95.62 97 GLN A CA 1
ATOM 762 C C . GLN A 1 97 ? -2.756 8.469 -1.070 1.00 95.62 97 GLN A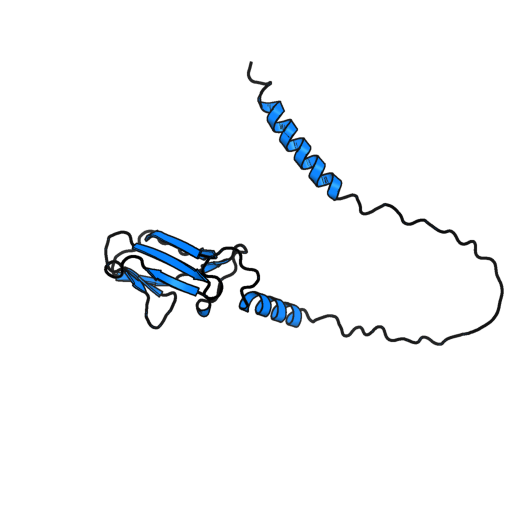 C 1
ATOM 764 O O . GLN A 1 97 ? -2.086 9.499 -1.115 1.00 95.62 97 GLN A O 1
ATOM 769 N N . PHE A 1 98 ? -2.207 7.258 -1.017 1.00 95.38 98 PHE A N 1
ATOM 770 C CA . PHE A 1 98 ? -0.766 7.066 -0.946 1.00 95.38 98 PHE A CA 1
ATOM 771 C C . PHE A 1 98 ? -0.079 7.301 -2.287 1.00 95.38 98 PHE A C 1
ATOM 773 O O . PHE A 1 98 ? -0.482 6.774 -3.325 1.00 95.38 98 PHE A O 1
ATOM 780 N N . GLU A 1 99 ? 1.016 8.043 -2.227 1.00 95.56 99 GLU A N 1
ATOM 781 C CA . GLU A 1 99 ? 1.993 8.201 -3.285 1.00 95.56 99 GLU A CA 1
ATOM 782 C C . GLU A 1 99 ? 3.248 7.426 -2.903 1.00 95.56 99 GLU A C 1
ATOM 784 O O . GLU A 1 99 ? 3.799 7.583 -1.809 1.00 95.56 99 GLU A O 1
ATOM 789 N N . VAL A 1 100 ? 3.695 6.575 -3.823 1.00 95.00 100 VAL A N 1
ATOM 790 C CA . VAL A 1 100 ? 4.864 5.723 -3.627 1.00 95.00 100 VAL A CA 1
ATOM 791 C C . VAL A 1 100 ? 5.871 6.024 -4.718 1.00 95.00 100 VAL A C 1
ATOM 793 O O . VAL A 1 100 ? 5.512 6.081 -5.895 1.00 95.00 100 VAL A O 1
ATOM 796 N N . GLN A 1 101 ? 7.120 6.227 -4.317 1.00 94.19 101 GLN A N 1
ATOM 797 C CA . GLN A 1 101 ? 8.230 6.512 -5.216 1.00 94.19 101 GLN A CA 1
ATOM 798 C C . GLN A 1 101 ? 9.309 5.435 -5.134 1.00 94.19 101 GLN A C 1
ATOM 800 O O . GLN A 1 101 ? 9.456 4.779 -4.102 1.00 94.19 101 GLN A O 1
ATOM 805 N N . ASP A 1 102 ? 10.059 5.266 -6.219 1.00 90.75 102 ASP A N 1
ATOM 806 C CA . ASP A 1 102 ? 11.275 4.453 -6.257 1.00 90.75 102 ASP A CA 1
ATOM 807 C C . ASP A 1 102 ? 12.506 5.211 -5.715 1.00 90.75 102 ASP A C 1
ATOM 809 O O . ASP A 1 102 ? 12.432 6.380 -5.322 1.00 90.75 102 ASP A O 1
ATOM 813 N N . GLU A 1 103 ? 13.672 4.559 -5.703 1.00 87.88 103 GLU A N 1
ATOM 814 C CA . GLU A 1 103 ? 14.949 5.183 -5.316 1.00 87.88 103 GLU A CA 1
ATOM 815 C C . GLU A 1 103 ? 15.347 6.416 -6.145 1.00 87.88 103 GLU A C 1
ATOM 817 O O . GLU A 1 103 ? 16.163 7.222 -5.689 1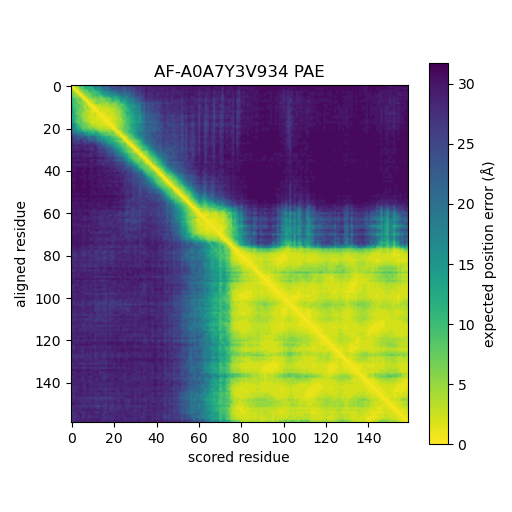.00 87.88 103 GLU A O 1
ATOM 822 N N . LEU A 1 104 ? 14.811 6.564 -7.357 1.00 87.38 104 LEU A N 1
ATOM 823 C CA . LEU A 1 104 ? 15.077 7.684 -8.256 1.00 87.38 104 LEU A CA 1
ATOM 824 C C . LEU A 1 104 ? 14.054 8.818 -8.076 1.00 87.38 104 LEU A C 1
ATOM 826 O O . LEU A 1 104 ? 14.140 9.825 -8.779 1.00 87.38 104 LEU A O 1
ATOM 830 N N . GLY A 1 105 ? 13.107 8.675 -7.141 1.00 87.50 105 GLY A N 1
ATOM 831 C CA . GLY A 1 105 ? 12.032 9.635 -6.895 1.00 87.50 105 GLY A CA 1
ATOM 832 C C . GLY A 1 105 ? 10.904 9.569 -7.927 1.00 87.50 105 GLY A C 1
ATOM 833 O O . GLY A 1 105 ? 10.115 10.507 -8.035 1.00 87.50 105 GLY A O 1
ATOM 834 N N . GLN A 1 106 ? 10.827 8.499 -8.719 1.00 88.12 106 GLN A N 1
ATOM 835 C CA . GLN A 1 106 ? 9.783 8.321 -9.724 1.00 88.12 106 GLN A CA 1
ATOM 836 C C . GLN A 1 106 ? 8.560 7.667 -9.100 1.00 88.12 106 GLN A C 1
ATOM 838 O O . GLN A 1 106 ? 8.676 6.700 -8.350 1.00 88.12 106 GLN A O 1
ATOM 843 N N . GLN A 1 107 ? 7.379 8.187 -9.426 1.00 90.25 107 GLN A N 1
ATOM 844 C CA . GLN A 1 107 ? 6.125 7.643 -8.924 1.00 90.25 107 GLN A CA 1
ATOM 845 C C . GLN A 1 107 ? 5.856 6.258 -9.516 1.00 90.25 107 GLN A C 1
ATOM 847 O O . GLN A 1 107 ? 5.891 6.067 -10.733 1.00 90.25 107 GLN A O 1
ATOM 852 N N . ILE A 1 108 ? 5.534 5.306 -8.647 1.00 90.00 108 ILE A N 1
ATOM 853 C CA . ILE A 1 108 ? 5.196 3.941 -9.036 1.00 90.00 108 ILE A CA 1
ATOM 854 C C . ILE A 1 108 ? 3.688 3.857 -9.297 1.00 90.00 108 ILE A C 1
ATOM 856 O O . ILE A 1 108 ? 2.901 4.284 -8.446 1.00 90.00 108 ILE A O 1
ATOM 860 N N . PRO A 1 109 ? 3.256 3.293 -10.441 1.00 90.94 109 PRO A N 1
ATOM 861 C CA . PRO A 1 109 ? 1.843 3.067 -10.719 1.00 90.94 109 PRO A CA 1
ATOM 862 C C . PRO A 1 109 ? 1.174 2.213 -9.639 1.00 90.94 109 PRO A C 1
ATOM 864 O O . PRO A 1 109 ? 1.691 1.163 -9.254 1.00 90.94 109 PRO A O 1
ATOM 867 N N . VAL A 1 110 ? -0.011 2.632 -9.194 1.00 91.06 110 VAL A N 1
ATOM 868 C CA . VAL A 1 110 ? -0.751 1.973 -8.104 1.00 91.06 110 VAL A CA 1
ATOM 869 C C . VAL A 1 110 ? -1.132 0.525 -8.414 1.00 91.06 110 VAL A C 1
ATOM 871 O O . VAL A 1 110 ? -1.152 -0.300 -7.508 1.00 91.06 110 VAL A O 1
ATOM 874 N N . ASP A 1 111 ? -1.342 0.185 -9.688 1.00 90.62 111 ASP A N 1
ATOM 875 C CA . ASP A 1 111 ? -1.683 -1.176 -10.133 1.00 90.62 111 ASP A CA 1
ATOM 876 C C . ASP A 1 111 ? -0.559 -2.198 -9.880 1.00 90.62 111 ASP A C 1
ATOM 878 O O . ASP A 1 111 ? -0.803 -3.409 -9.797 1.00 90.62 111 ASP A O 1
ATOM 882 N N . ASN A 1 112 ? 0.674 -1.703 -9.723 1.00 90.81 112 ASN A N 1
ATOM 883 C CA . ASN A 1 112 ? 1.861 -2.500 -9.426 1.00 90.81 112 ASN A CA 1
ATOM 884 C C . ASN A 1 112 ? 2.121 -2.628 -7.918 1.00 90.81 112 ASN A C 1
ATOM 886 O O . ASN A 1 112 ? 3.102 -3.263 -7.517 1.00 90.81 112 ASN A O 1
ATOM 890 N N . LEU A 1 113 ? 1.270 -2.033 -7.081 1.00 92.81 113 LEU A N 1
ATOM 891 C CA . LEU A 1 113 ? 1.417 -1.985 -5.633 1.00 92.81 113 LEU A CA 1
ATOM 892 C C . LEU A 1 113 ? 0.339 -2.817 -4.943 1.00 92.81 113 LEU A C 1
ATOM 894 O O . LEU A 1 113 ? -0.779 -2.979 -5.427 1.00 92.81 113 LEU A O 1
ATOM 898 N N . VAL A 1 114 ? 0.688 -3.335 -3.772 1.00 94.88 114 VAL A N 1
ATOM 899 C CA . VAL A 1 114 ? -0.243 -3.998 -2.863 1.00 94.88 114 VAL A CA 1
ATOM 900 C C . VAL A 1 114 ? -0.103 -3.349 -1.498 1.00 94.88 114 VAL A C 1
ATOM 902 O O . VAL A 1 114 ? 0.988 -3.316 -0.929 1.00 94.88 114 VAL A O 1
ATOM 905 N N . PHE A 1 115 ? -1.212 -2.840 -0.974 1.00 95.75 115 PHE A N 1
ATOM 906 C CA . PHE A 1 115 ? -1.278 -2.239 0.350 1.00 95.75 115 PHE A CA 1
ATOM 907 C C . PHE A 1 115 ? -1.927 -3.208 1.328 1.00 95.75 115 PHE A C 1
ATOM 909 O O . PHE A 1 115 ? -2.917 -3.867 1.015 1.00 95.75 115 PHE A O 1
ATOM 916 N N . THR A 1 116 ? -1.365 -3.291 2.526 1.00 94.69 116 THR A N 1
ATOM 917 C CA . THR A 1 116 ? -1.906 -4.092 3.622 1.00 94.69 116 THR A CA 1
ATOM 918 C C . THR A 1 116 ? -1.882 -3.286 4.908 1.00 94.69 116 THR A C 1
ATOM 920 O O . THR A 1 116 ? -0.971 -2.489 5.141 1.00 94.69 116 THR A O 1
ATOM 923 N N . VAL A 1 117 ? -2.894 -3.498 5.742 1.00 95.75 117 VAL A N 1
ATOM 924 C CA . VAL A 1 117 ? -3.062 -2.817 7.025 1.00 95.75 117 VAL A CA 1
ATOM 925 C C . VAL A 1 117 ? -2.912 -3.852 8.133 1.00 95.75 117 VAL A C 1
ATOM 927 O O . VAL A 1 117 ? -3.396 -4.974 8.009 1.00 95.75 117 VAL A O 1
ATOM 930 N N . ASN A 1 118 ? -2.206 -3.510 9.210 1.00 95.44 118 ASN A N 1
ATOM 931 C CA . ASN A 1 118 ? -1.991 -4.438 10.324 1.00 95.44 118 ASN A CA 1
ATOM 932 C C . ASN A 1 118 ? -3.234 -4.652 11.206 1.00 95.44 118 ASN A C 1
ATOM 934 O O . ASN A 1 118 ? -3.316 -5.674 11.884 1.00 95.44 118 ASN A O 1
ATOM 938 N N . ASN A 1 119 ? -4.148 -3.679 11.248 1.00 94.38 119 ASN A N 1
ATOM 939 C CA . ASN A 1 119 ? -5.372 -3.719 12.038 1.00 94.38 119 ASN A CA 1
ATOM 940 C C . ASN A 1 119 ? -6.519 -2.999 11.309 1.00 94.38 119 ASN A C 1
ATOM 942 O O . ASN A 1 119 ? -6.547 -1.769 11.248 1.00 94.38 119 ASN A O 1
ATOM 946 N N . GLU A 1 120 ? -7.475 -3.781 10.810 1.00 92.94 120 GLU A N 1
ATOM 947 C CA . GLU A 1 120 ? -8.641 -3.291 10.065 1.00 92.94 120 GLU A CA 1
ATOM 948 C C . GLU A 1 120 ? -9.654 -2.521 10.934 1.00 92.94 120 GLU A C 1
ATOM 950 O O . GLU A 1 120 ? -10.427 -1.720 10.413 1.00 92.94 120 GLU A O 1
ATOM 955 N N . GLU A 1 121 ? -9.627 -2.692 12.262 1.00 93.06 121 GLU A N 1
ATOM 956 C CA . GLU A 1 121 ? -10.472 -1.921 13.189 1.00 93.06 121 GLU A CA 1
ATOM 957 C C . GLU A 1 121 ? -9.993 -0.466 13.321 1.00 93.06 121 GLU A C 1
ATOM 959 O O . GLU A 1 121 ? -10.780 0.435 13.612 1.00 93.06 121 GLU A O 1
ATOM 964 N N . LEU A 1 122 ? -8.697 -0.221 13.093 1.00 93.50 122 LEU A N 1
ATOM 965 C CA . LEU A 1 122 ? -8.073 1.100 13.223 1.00 93.50 122 LEU A CA 1
ATOM 966 C C . LEU A 1 122 ? -7.953 1.847 11.893 1.00 93.50 122 LEU A C 1
ATOM 968 O O . LEU A 1 122 ? -7.707 3.061 11.893 1.00 93.50 122 LEU A O 1
ATOM 972 N N . GLY A 1 123 ? -8.132 1.155 10.772 1.00 94.06 123 GLY A N 1
ATOM 973 C CA . GLY A 1 123 ? -8.108 1.739 9.441 1.00 94.06 123 GLY A CA 1
ATOM 974 C C . GLY A 1 123 ? -8.295 0.698 8.347 1.00 94.06 123 GLY A C 1
ATOM 975 O O . GLY A 1 123 ? -7.974 -0.468 8.539 1.00 94.06 123 GLY A O 1
ATOM 976 N N . LYS A 1 124 ? -8.787 1.120 7.185 1.00 95.25 124 LYS A N 1
ATOM 977 C CA . LYS A 1 124 ? -9.068 0.217 6.060 1.00 95.25 124 LYS A CA 1
ATOM 978 C C . LYS A 1 124 ? -8.610 0.804 4.731 1.00 95.25 124 LYS A C 1
ATOM 980 O O . LYS A 1 124 ? -8.640 2.021 4.555 1.00 95.25 124 LYS A O 1
ATOM 985 N N . MET A 1 125 ? -8.224 -0.065 3.801 1.00 95.00 125 MET A N 1
ATOM 986 C CA . MET A 1 125 ? -8.044 0.315 2.397 1.00 95.00 125 MET A CA 1
ATOM 987 C C . MET A 1 125 ? -9.407 0.383 1.698 1.00 95.00 125 MET A C 1
ATOM 989 O O . MET A 1 125 ? -10.339 -0.330 2.076 1.00 95.00 125 MET A O 1
ATOM 993 N N . ASP A 1 126 ? -9.527 1.239 0.690 1.00 94.19 126 ASP A N 1
ATOM 994 C CA . ASP A 1 126 ? -10.694 1.297 -0.187 1.00 94.19 126 ASP A CA 1
ATOM 995 C C . ASP A 1 126 ? -10.708 0.085 -1.135 1.00 94.19 126 ASP A C 1
ATOM 997 O O . ASP A 1 126 ? -9.672 -0.339 -1.647 1.00 94.19 126 ASP A O 1
ATOM 1001 N N . GLU A 1 127 ? -11.889 -0.484 -1.376 1.00 90.44 127 GLU A N 1
ATOM 1002 C CA . GLU A 1 127 ? -12.052 -1.667 -2.232 1.00 90.44 127 GLU A CA 1
ATOM 1003 C C . GLU A 1 127 ? -11.914 -1.345 -3.728 1.00 90.44 127 GLU A C 1
ATOM 1005 O O . GLU A 1 127 ? -11.562 -2.217 -4.522 1.00 90.44 127 GLU A O 1
ATOM 1010 N N . ASN A 1 128 ? -12.191 -0.099 -4.122 1.00 91.75 128 ASN A N 1
ATOM 1011 C CA . ASN A 1 128 ? -12.180 0.348 -5.513 1.00 91.75 128 ASN A CA 1
ATOM 1012 C C . ASN A 1 128 ? -10.901 1.115 -5.865 1.00 91.75 128 ASN A C 1
ATOM 1014 O O . ASN A 1 128 ? -10.502 1.140 -7.029 1.00 91.75 128 ASN A O 1
ATOM 1018 N N . ILE A 1 129 ? -10.274 1.764 -4.879 1.00 92.38 129 ILE A N 1
ATOM 1019 C CA . ILE A 1 129 ? -9.081 2.594 -5.071 1.00 92.38 129 ILE A CA 1
ATOM 1020 C C . ILE A 1 129 ? -7.922 2.020 -4.248 1.00 92.38 129 ILE A C 1
ATOM 1022 O O . ILE A 1 129 ? -7.803 2.274 -3.054 1.00 92.38 129 ILE A O 1
ATOM 1026 N N . ILE A 1 130 ? -7.027 1.286 -4.918 1.00 91.00 130 ILE A N 1
ATOM 1027 C CA . ILE A 1 130 ? -5.953 0.477 -4.305 1.00 91.00 130 ILE A CA 1
ATOM 1028 C C . ILE A 1 130 ? -5.089 1.256 -3.302 1.00 91.00 130 ILE A C 1
ATOM 1030 O O . ILE A 1 130 ? -4.688 0.703 -2.283 1.00 91.00 130 ILE A O 1
ATOM 1034 N N . ASN A 1 131 ? -4.769 2.520 -3.583 1.00 93.69 131 ASN A N 1
ATOM 1035 C CA . ASN A 1 131 ? -3.893 3.345 -2.748 1.00 93.69 131 ASN A CA 1
ATOM 1036 C C . ASN A 1 131 ? -4.652 4.255 -1.771 1.00 93.69 131 ASN A C 1
ATOM 1038 O O . ASN A 1 131 ? -4.021 5.093 -1.129 1.00 93.69 131 ASN A O 1
ATOM 1042 N N . LYS A 1 132 ? -5.980 4.140 -1.671 1.00 96.00 132 LYS A N 1
ATOM 1043 C CA . LYS A 1 132 ? -6.786 4.973 -0.780 1.00 96.00 132 LYS A CA 1
ATOM 1044 C C . LYS A 1 132 ? -7.014 4.266 0.551 1.00 96.00 132 LYS A C 1
ATOM 1046 O O . LYS A 1 132 ? -7.420 3.111 0.591 1.00 96.00 132 LYS A O 1
ATOM 1051 N N . PHE A 1 133 ? -6.785 4.985 1.637 1.00 95.69 133 PHE A N 1
ATOM 1052 C CA . PHE A 1 133 ? -6.902 4.509 3.005 1.00 95.69 133 PHE A CA 1
ATOM 1053 C C . PHE A 1 133 ? -7.780 5.445 3.827 1.00 95.69 133 PHE A C 1
ATOM 1055 O O . PHE A 1 133 ? -7.684 6.661 3.691 1.00 95.69 133 PHE A O 1
ATOM 1062 N N . THR A 1 134 ? -8.597 4.882 4.710 1.00 95.56 134 THR A N 1
ATOM 1063 C CA . THR A 1 134 ? -9.410 5.632 5.671 1.00 95.56 134 THR A CA 1
ATOM 1064 C C . THR A 1 134 ? -8.976 5.282 7.087 1.00 95.56 134 THR A C 1
ATOM 1066 O O . THR A 1 134 ? -8.993 4.106 7.471 1.00 95.56 134 THR A O 1
ATOM 1069 N N . LYS A 1 135 ? -8.636 6.296 7.889 1.00 95.31 135 LYS A N 1
ATOM 1070 C CA . LYS A 1 135 ? -8.362 6.117 9.319 1.00 95.31 135 LYS A CA 1
ATOM 1071 C C . LYS A 1 135 ? -9.683 5.929 10.065 1.00 95.31 135 LYS A C 1
ATOM 1073 O O . LYS A 1 135 ? -10.597 6.726 9.895 1.00 95.31 135 LYS A O 1
ATOM 1078 N N . LEU A 1 136 ? -9.799 4.891 10.895 1.00 94.94 136 LEU A N 1
ATOM 1079 C CA . LEU A 1 136 ? -11.041 4.594 11.630 1.00 94.94 136 LEU A CA 1
ATOM 1080 C C . LEU A 1 136 ? -10.910 4.792 13.144 1.00 94.94 136 LEU A C 1
ATOM 1082 O O . LEU A 1 136 ? -11.849 5.258 13.780 1.00 94.94 136 LEU A O 1
ATOM 1086 N N . GLY A 1 137 ? -9.754 4.455 13.719 1.00 91.38 137 GLY A N 1
ATOM 1087 C CA . GLY A 1 137 ? -9.476 4.610 15.151 1.00 91.38 137 GLY A CA 1
ATOM 1088 C C . GLY A 1 137 ? -8.424 5.677 15.439 1.00 91.38 137 GLY A C 1
ATOM 1089 O O . GLY A 1 137 ? -7.702 6.088 14.536 1.00 91.38 137 GLY A O 1
ATOM 1090 N N . SER A 1 138 ? -8.298 6.103 16.696 1.00 89.94 138 SER A N 1
ATOM 1091 C CA . SER A 1 138 ? -7.273 7.067 17.139 1.00 89.94 138 SER A CA 1
ATOM 1092 C C . SER A 1 138 ? -5.896 6.445 17.385 1.00 89.94 138 SER A C 1
ATOM 1094 O O . SER A 1 138 ? -4.909 7.166 17.482 1.00 89.94 138 SER A O 1
ATOM 1096 N N . ASP A 1 139 ? -5.825 5.119 17.521 1.00 93.12 139 ASP A N 1
ATOM 1097 C CA . ASP A 1 139 ? -4.569 4.411 17.777 1.00 93.12 139 ASP A CA 1
ATOM 1098 C C . ASP A 1 139 ? -3.729 4.255 16.509 1.00 93.12 139 ASP A C 1
ATOM 1100 O O . ASP A 1 139 ? -4.247 4.294 15.393 1.00 93.12 139 ASP A O 1
ATOM 1104 N N . ILE A 1 140 ? -2.432 4.005 16.688 1.00 91.44 140 ILE A N 1
ATOM 1105 C CA . ILE A 1 140 ? -1.480 3.877 15.582 1.00 91.44 140 ILE A CA 1
ATOM 1106 C C . ILE A 1 140 ? -1.799 2.646 14.728 1.00 91.44 140 ILE A C 1
ATOM 1108 O O . ILE A 1 140 ? -1.874 1.518 15.224 1.00 91.44 140 ILE A O 1
ATOM 1112 N N . VAL A 1 141 ? -1.892 2.855 13.421 1.00 94.06 141 VAL A N 1
ATOM 1113 C CA . VAL A 1 141 ? -2.037 1.820 12.400 1.00 94.06 141 VAL A CA 1
ATOM 1114 C C . VAL A 1 141 ? -0.762 1.737 11.563 1.00 94.06 141 VAL A C 1
ATOM 1116 O O . VAL A 1 141 ? -0.115 2.739 11.265 1.00 94.06 141 VAL A O 1
ATOM 1119 N N . VAL A 1 142 ? -0.361 0.521 11.203 1.00 94.94 142 VAL A N 1
ATOM 1120 C CA . VAL A 1 142 ? 0.794 0.270 10.339 1.00 94.94 142 VAL A CA 1
ATOM 1121 C C . VAL A 1 142 ? 0.290 -0.124 8.966 1.00 94.94 142 VAL A C 1
ATOM 1123 O O . VAL A 1 142 ? -0.438 -1.110 8.821 1.00 94.94 142 VAL A O 1
ATOM 1126 N N . ILE A 1 143 ? 0.721 0.630 7.965 1.00 95.81 143 ILE A N 1
ATOM 1127 C CA . ILE A 1 143 ? 0.403 0.383 6.566 1.00 95.81 143 ILE A CA 1
ATOM 1128 C C . ILE A 1 143 ? 1.676 -0.069 5.879 1.00 95.81 143 ILE A C 1
ATOM 1130 O O .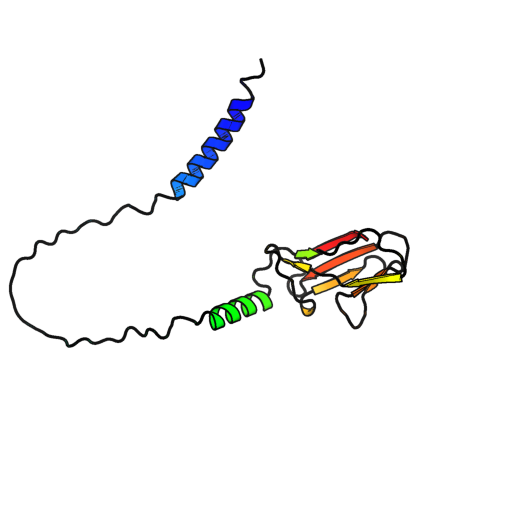 ILE A 1 143 ? 2.717 0.582 5.952 1.00 95.81 143 ILE A O 1
ATOM 1134 N N . LYS A 1 144 ? 1.580 -1.215 5.222 1.00 96.56 144 LYS A N 1
ATOM 1135 C CA . LYS A 1 144 ? 2.649 -1.816 4.443 1.00 96.56 144 LYS A CA 1
ATOM 1136 C C . LYS A 1 144 ? 2.295 -1.719 2.975 1.00 96.56 144 LYS A C 1
ATOM 1138 O O . LYS A 1 144 ? 1.207 -2.137 2.587 1.00 96.56 144 LYS A O 1
ATOM 1143 N N . VAL A 1 145 ? 3.247 -1.270 2.171 1.00 96.38 145 VAL A N 1
ATOM 1144 C CA . VAL A 1 145 ? 3.168 -1.341 0.715 1.00 96.38 145 VAL A CA 1
ATOM 1145 C C . VAL A 1 145 ? 4.241 -2.279 0.183 1.00 96.38 145 VAL A C 1
ATOM 1147 O O . VAL A 1 145 ? 5.375 -2.274 0.661 1.00 96.38 145 VAL A O 1
ATOM 1150 N N . THR A 1 146 ? 3.888 -3.105 -0.797 1.00 94.88 146 THR A N 1
ATOM 1151 C CA . THR A 1 146 ? 4.817 -3.996 -1.499 1.00 94.88 146 THR A CA 1
ATOM 1152 C C . THR A 1 146 ? 4.634 -3.885 -3.007 1.00 94.88 146 THR A C 1
ATOM 1154 O O . THR A 1 146 ? 3.550 -3.551 -3.487 1.00 94.88 146 THR A O 1
ATOM 1157 N N . LEU A 1 147 ? 5.683 -4.193 -3.773 1.00 92.12 147 LEU A N 1
ATOM 1158 C CA . LEU A 1 147 ? 5.535 -4.395 -5.216 1.00 92.12 147 LEU A CA 1
ATOM 1159 C C . LEU A 1 147 ? 4.884 -5.754 -5.486 1.00 92.12 147 LEU A C 1
ATOM 1161 O O . LEU A 1 147 ? 5.311 -6.775 -4.941 1.00 92.12 147 LEU A O 1
ATOM 1165 N N . LYS A 1 148 ? 3.894 -5.778 -6.379 1.00 90.19 148 LYS A N 1
ATOM 1166 C CA . LYS A 1 148 ? 3.118 -6.975 -6.732 1.00 90.19 148 LYS A CA 1
ATOM 1167 C C . LYS A 1 148 ? 3.993 -8.105 -7.281 1.00 90.19 148 LYS A C 1
ATOM 1169 O O . LYS A 1 148 ? 3.895 -9.238 -6.818 1.00 90.19 148 LYS A O 1
ATOM 1174 N N . ASP A 1 149 ? 4.903 -7.777 -8.197 1.00 86.69 149 ASP A N 1
ATOM 1175 C CA . ASP A 1 149 ? 5.805 -8.754 -8.826 1.00 86.69 149 ASP A CA 1
ATOM 1176 C C . ASP A 1 149 ? 7.047 -9.061 -7.977 1.00 86.69 149 ASP A C 1
ATOM 1178 O O . ASP A 1 149 ? 7.735 -10.060 -8.192 1.00 86.69 149 ASP A O 1
ATOM 1182 N N . ARG A 1 150 ? 7.358 -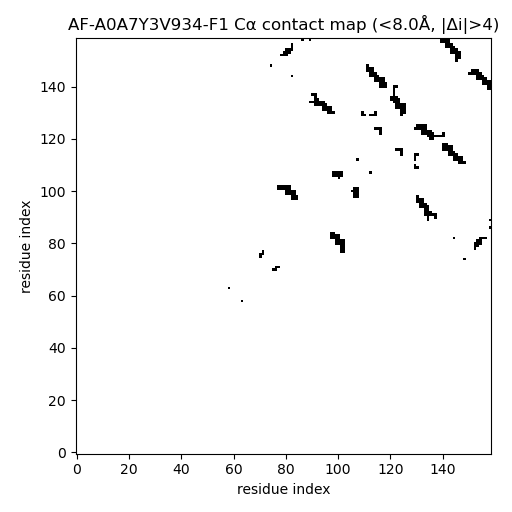8.199 -6.999 1.00 87.44 150 ARG A N 1
ATOM 1183 C CA . ARG A 1 150 ? 8.540 -8.309 -6.131 1.00 87.44 150 ARG A CA 1
ATOM 1184 C C . ARG A 1 150 ? 8.177 -8.033 -4.667 1.00 87.44 150 ARG A C 1
ATOM 1186 O O . ARG A 1 150 ? 8.598 -7.013 -4.124 1.00 87.44 150 ARG A O 1
ATOM 1193 N N . PRO A 1 151 ? 7.494 -8.964 -3.976 1.00 88.19 151 PRO A N 1
ATOM 1194 C CA . PRO A 1 151 ? 6.999 -8.739 -2.611 1.00 88.19 151 PRO A CA 1
ATOM 1195 C C . PRO A 1 151 ? 8.089 -8.472 -1.560 1.00 88.19 151 PRO A C 1
ATOM 1197 O O . PRO A 1 151 ? 7.802 -7.981 -0.469 1.00 88.19 151 PRO A O 1
ATOM 1200 N N . ASN A 1 152 ? 9.344 -8.812 -1.870 1.00 90.94 152 ASN A N 1
ATOM 1201 C CA . ASN A 1 152 ? 10.496 -8.522 -1.015 1.00 90.94 152 ASN A CA 1
ATOM 1202 C C . ASN A 1 152 ? 10.827 -7.023 -0.960 1.00 90.94 152 ASN A C 1
ATOM 1204 O O . ASN A 1 152 ? 11.415 -6.575 0.023 1.00 90.94 152 ASN A O 1
ATOM 1208 N N . ILE A 1 153 ? 10.453 -6.264 -1.994 1.00 92.25 153 ILE A N 1
ATOM 1209 C CA . ILE A 1 153 ? 10.592 -4.811 -2.041 1.00 92.25 153 ILE A CA 1
ATOM 1210 C C . ILE A 1 153 ? 9.334 -4.211 -1.424 1.00 92.25 153 ILE A C 1
ATOM 1212 O O . ILE A 1 153 ? 8.222 -4.394 -1.928 1.00 92.25 153 ILE A O 1
ATOM 1216 N N . LYS A 1 154 ? 9.520 -3.530 -0.296 1.00 94.94 154 LYS A N 1
ATOM 1217 C CA . LYS A 1 154 ? 8.434 -3.054 0.549 1.00 94.94 154 LYS A CA 1
ATOM 1218 C C . LYS A 1 154 ? 8.832 -1.820 1.335 1.00 94.94 154 LYS A C 1
ATOM 1220 O O . LYS A 1 154 ? 10.012 -1.635 1.626 1.00 94.94 154 LYS A O 1
ATOM 1225 N N . ASP A 1 155 ? 7.825 -1.062 1.732 1.00 96.88 155 ASP A N 1
ATOM 1226 C CA . ASP A 1 155 ? 7.940 0.016 2.703 1.00 96.88 155 ASP A CA 1
ATOM 1227 C C . ASP A 1 155 ? 6.819 -0.099 3.741 1.00 96.88 155 ASP A C 1
ATOM 1229 O O . ASP A 1 155 ? 5.790 -0.745 3.508 1.00 96.88 155 ASP A O 1
ATOM 1233 N N . GLU A 1 156 ? 7.039 0.482 4.914 1.00 95.75 156 GLU A N 1
ATOM 1234 C CA . GLU A 1 156 ? 6.088 0.466 6.020 1.00 95.75 156 GLU A CA 1
ATOM 1235 C C . GLU A 1 156 ? 6.024 1.845 6.670 1.00 95.75 156 GLU A C 1
ATOM 1237 O O . GLU A 1 156 ? 7.050 2.428 7.018 1.00 95.75 156 GLU A O 1
ATOM 1242 N N . ILE A 1 157 ? 4.808 2.333 6.905 1.00 94.81 157 ILE A N 1
ATOM 1243 C CA . ILE A 1 157 ? 4.576 3.603 7.584 1.00 94.81 157 ILE A CA 1
ATOM 1244 C C . ILE A 1 157 ? 3.592 3.439 8.736 1.00 94.81 157 ILE A C 1
ATOM 1246 O O . ILE A 1 157 ? 2.764 2.527 8.749 1.00 94.81 157 ILE A O 1
ATOM 1250 N N . ARG A 1 158 ? 3.725 4.308 9.739 1.00 93.56 158 ARG A N 1
ATOM 1251 C CA . ARG A 1 158 ? 2.873 4.339 10.929 1.00 93.56 158 ARG A CA 1
ATOM 1252 C C . ARG A 1 158 ? 2.070 5.627 10.917 1.00 93.56 158 ARG A C 1
ATOM 1254 O O . ARG A 1 158 ? 2.670 6.686 10.743 1.00 93.56 158 ARG A O 1
ATOM 1261 N N . ILE A 1 159 ? 0.761 5.504 11.100 1.00 88.31 159 ILE A N 1
ATOM 1262 C CA . ILE A 1 159 ? -0.209 6.604 11.100 1.00 88.31 159 ILE A CA 1
ATOM 1263 C C . ILE A 1 159 ? -0.977 6.580 12.407 1.00 88.31 159 ILE A C 1
ATOM 1265 O O . ILE A 1 159 ? -1.506 5.497 12.740 1.00 88.31 159 ILE A O 1
#

Mean predicted aligned error: 18.79 Å

Sequence (159 aa):
MYKKRQYKNFICVLVVVLMLLTIGDVGILEMGTVFAKTNKKDDTIEVNSEKNLNENNILSLKEIRDIINKIQSENIGISSIRIVNNLEGIEPGDEIQFEVQDELGQQIPVDNLVFTVNNEELGKMDENIINKFTKLGSDIVVIKVTLKDRPNIKDEIRI

Secondary structure (DSSP, 8-state):
--TTTHHHHHHHHHHHHHHHHHGGG-S-S-------------------------GGGS--HHHHHHHHHHHHHTTTT---EEE----TT--TT-EEE--EEETTSPBPPGGGEEEEES-TTTEEE-SS-TTEEEE-SSS--EEEEEESS-TTSEEEEE-

Foldseek 3Di:
DPVPPVVVVVVVVVVVVVVVVVVVPPPDDDDPPPPPDDDDDDDDDPPDDDDDPDPPPPQDPVNVVVVVVVCVLVVVPAPAKDWDDDPPPDDAFDKDFTWMAGPVRHTDDLVQKAKDKPDVCQKDADPVRRRMIGGHHPDKIKMKMAG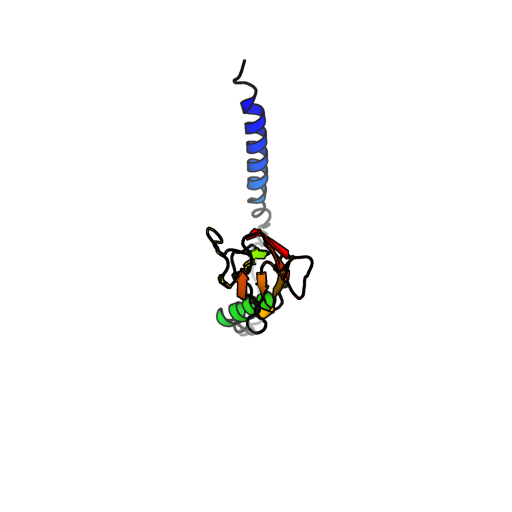PVGRVHIDIDID